Protein AF-X1E7Z0-F1 (afdb_monomer_lite)

Organism: NCBI:txid412755

InterPro domains:
  IPR006368 GDP-mannose 4,6-dehydratase [PTHR43715] (66-181)
  IPR016040 NAD(P)-binding domain [PF16363] (66-181)
  IPR036291 NAD(P)-binding domain superfamily [SSF51735] (66-179)

Radius of gyration: 15.78 Å; chains: 1; bounding box: 35×34×42 Å

Structure (mmCIF, N/CA/C/O backbone):
data_AF-X1E7Z0-F1
#
_entry.id   AF-X1E7Z0-F1
#
loop_
_atom_site.group_PDB
_atom_site.id
_atom_site.type_symbol
_atom_site.label_atom_id
_atom_site.label_alt_id
_atom_site.label_comp_id
_atom_site.label_asym_id
_atom_site.label_entity_id
_atom_site.label_seq_id
_atom_site.pdbx_PDB_ins_code
_atom_site.Cartn_x
_atom_site.Cartn_y
_atom_site.Cartn_z
_atom_site.occupancy
_atom_site.B_iso_or_equiv
_atom_site.auth_seq_id
_atom_site.auth_comp_id
_atom_site.auth_asym_id
_atom_site.auth_atom_id
_atom_site.pdbx_PDB_model_num
ATOM 1 N N . MET A 1 1 ? 17.835 2.101 -2.956 1.00 36.81 1 MET A N 1
ATOM 2 C CA . MET A 1 1 ? 18.033 3.570 -2.888 1.00 36.81 1 MET A CA 1
ATOM 3 C C . MET A 1 1 ? 16.782 4.289 -2.404 1.00 36.81 1 MET A C 1
ATOM 5 O O . MET A 1 1 ? 16.870 4.943 -1.375 1.00 36.81 1 MET A O 1
ATOM 9 N N . VAL A 1 2 ? 15.626 4.093 -3.049 1.00 42.47 2 VAL A N 1
ATOM 10 C CA . VAL A 1 2 ? 14.335 4.683 -2.637 1.00 42.47 2 VAL A CA 1
ATOM 11 C C . VAL A 1 2 ? 13.994 4.381 -1.170 1.00 42.47 2 VAL A C 1
ATOM 13 O O . VAL A 1 2 ? 13.752 5.304 -0.407 1.00 42.47 2 VAL A O 1
ATOM 16 N N . GLY A 1 3 ? 14.119 3.128 -0.717 1.00 49.22 3 GLY A N 1
ATOM 17 C CA . GLY A 1 3 ? 13.828 2.769 0.680 1.00 49.22 3 GLY A CA 1
ATOM 18 C C . GLY A 1 3 ? 14.657 3.513 1.743 1.00 49.22 3 GLY A C 1
ATOM 19 O O . GLY A 1 3 ? 14.130 3.829 2.802 1.00 49.22 3 GLY A O 1
ATOM 20 N N . ASN A 1 4 ? 15.925 3.853 1.473 1.00 53.22 4 ASN A N 1
ATOM 21 C CA . ASN A 1 4 ? 16.739 4.633 2.421 1.00 53.22 4 ASN A CA 1
ATOM 22 C C . ASN A 1 4 ? 16.378 6.125 2.393 1.00 53.22 4 ASN A C 1
ATOM 24 O O . ASN A 1 4 ? 16.362 6.757 3.443 1.00 53.22 4 ASN A O 1
ATOM 28 N N . ALA A 1 5 ? 16.048 6.668 1.216 1.00 53.44 5 ALA A N 1
ATOM 29 C CA . ALA A 1 5 ? 15.562 8.040 1.085 1.00 53.44 5 ALA A CA 1
ATOM 30 C C . ALA A 1 5 ? 14.186 8.218 1.753 1.00 53.44 5 ALA A C 1
ATOM 32 O 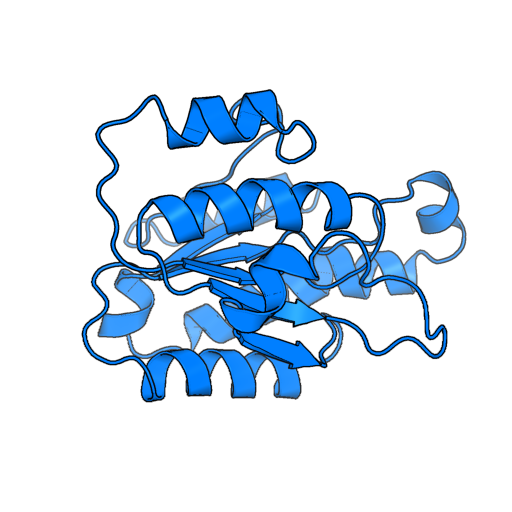O . ALA A 1 5 ? 13.972 9.191 2.465 1.00 53.44 5 ALA A O 1
ATOM 33 N N . ILE A 1 6 ? 13.283 7.242 1.611 1.00 54.69 6 ILE A N 1
ATOM 34 C CA . ILE A 1 6 ? 11.970 7.258 2.270 1.00 54.69 6 ILE A CA 1
ATOM 35 C C . ILE A 1 6 ? 12.112 7.045 3.781 1.00 54.69 6 ILE A C 1
ATOM 37 O O . ILE A 1 6 ? 11.406 7.685 4.547 1.00 54.69 6 ILE A O 1
ATOM 41 N N . LYS A 1 7 ? 13.068 6.241 4.260 1.00 62.47 7 LYS A N 1
ATOM 42 C CA . LYS A 1 7 ? 13.346 6.152 5.707 1.00 62.47 7 LYS A CA 1
ATOM 43 C C . LYS A 1 7 ? 13.742 7.492 6.331 1.00 62.47 7 LYS A C 1
ATOM 45 O O . LYS A 1 7 ? 13.520 7.679 7.523 1.00 62.47 7 LYS A O 1
ATOM 50 N N . ALA A 1 8 ? 14.275 8.437 5.552 1.00 65.12 8 ALA A N 1
ATOM 51 C CA . ALA A 1 8 ? 14.600 9.763 6.066 1.00 65.12 8 ALA A CA 1
ATOM 52 C C . ALA A 1 8 ? 13.355 10.553 6.524 1.00 65.12 8 ALA A C 1
ATOM 54 O O . ALA A 1 8 ? 13.468 11.379 7.428 1.00 65.12 8 ALA A O 1
ATOM 55 N N . ILE A 1 9 ? 12.161 10.244 5.987 1.00 64.69 9 ILE A N 1
ATOM 56 C CA . ILE A 1 9 ? 10.883 10.849 6.412 1.00 64.69 9 ILE A CA 1
ATOM 57 C C . ILE A 1 9 ? 10.609 10.621 7.903 1.00 64.69 9 ILE A C 1
ATOM 59 O O . ILE A 1 9 ? 10.030 11.498 8.537 1.00 64.69 9 ILE A O 1
ATOM 63 N N . VAL A 1 10 ? 11.074 9.508 8.491 1.00 61.75 10 VAL A N 1
ATOM 64 C CA . VAL A 1 10 ? 10.905 9.234 9.934 1.00 61.75 10 VAL A CA 1
ATOM 65 C C . VAL A 1 10 ? 11.481 10.365 10.779 1.00 61.75 10 VAL A C 1
ATOM 67 O O . VAL A 1 10 ? 10.851 10.817 11.729 1.00 61.75 10 VAL A O 1
ATOM 70 N N . TYR A 1 11 ? 12.667 10.852 10.410 1.00 69.81 11 TYR A N 1
ATOM 71 C CA . TYR A 1 11 ? 13.352 11.912 11.146 1.00 69.81 11 TYR A CA 1
ATOM 72 C C . TYR A 1 11 ? 12.691 13.278 10.955 1.00 69.81 11 TYR A C 1
ATOM 74 O O . TYR A 1 11 ? 12.825 14.151 11.808 1.00 69.81 11 TYR A O 1
ATOM 82 N N . GLN A 1 12 ? 11.977 13.467 9.846 1.00 66.88 12 GLN A N 1
ATOM 83 C CA . GLN A 1 12 ? 11.343 14.734 9.499 1.00 66.88 12 GLN A CA 1
ATOM 84 C C . GLN A 1 12 ? 9.913 14.860 10.050 1.00 66.88 12 GLN A C 1
ATOM 86 O O . GLN A 1 12 ? 9.413 15.973 10.198 1.00 66.88 12 GLN A O 1
ATOM 91 N N . TYR A 1 13 ? 9.270 13.738 10.393 1.00 67.38 13 TYR A N 1
ATOM 92 C CA . TYR A 1 13 ? 7.895 13.690 10.897 1.00 67.38 13 TYR A CA 1
ATOM 93 C C . TYR A 1 13 ? 7.761 12.777 12.136 1.00 67.38 13 TYR A C 1
ATOM 95 O O . TYR A 1 13 ? 7.043 11.775 12.084 1.00 67.38 13 TYR A O 1
ATOM 103 N N . PRO A 1 14 ? 8.411 13.114 13.268 1.00 65.62 14 PRO A N 1
ATOM 104 C CA . PRO A 1 14 ? 8.478 12.252 14.456 1.00 65.62 14 PRO A CA 1
ATOM 105 C C . PRO A 1 14 ? 7.125 12.016 15.146 1.00 65.62 14 PRO A C 1
ATOM 107 O O . PRO A 1 14 ? 6.981 11.077 15.921 1.00 65.62 14 PRO A O 1
ATOM 110 N N . GLN A 1 15 ? 6.117 12.848 14.869 1.00 51.47 15 GLN A N 1
ATOM 111 C CA . GLN A 1 15 ? 4.749 12.682 15.372 1.00 51.47 15 GLN A CA 1
ATOM 112 C C . GLN A 1 15 ? 3.969 11.537 14.699 1.00 51.47 15 GLN A C 1
ATOM 114 O O . GLN A 1 15 ? 2.838 11.252 15.095 1.00 51.47 15 GLN A O 1
ATOM 119 N N . HIS A 1 16 ? 4.525 10.922 13.654 1.00 52.88 16 HIS A N 1
ATOM 120 C CA . HIS A 1 16 ? 3.908 9.825 12.918 1.00 52.88 16 HIS A CA 1
ATOM 121 C C . HIS A 1 16 ? 4.755 8.558 13.058 1.00 52.88 16 HIS A C 1
ATOM 123 O O . HIS A 1 16 ? 5.974 8.582 12.907 1.00 52.88 16 HIS A O 1
ATOM 129 N N . GLU A 1 17 ? 4.100 7.432 13.335 1.00 52.16 17 GLU A N 1
ATOM 130 C CA . GLU A 1 17 ? 4.769 6.138 13.431 1.00 52.16 17 GLU A CA 1
ATOM 131 C C . GLU A 1 17 ? 4.852 5.500 12.040 1.00 52.16 17 GLU A C 1
ATOM 133 O O . GLU A 1 17 ? 3.858 5.010 11.496 1.00 52.16 17 GLU A O 1
ATOM 138 N N . PHE A 1 18 ? 6.049 5.513 11.455 1.00 54.84 18 PHE A N 1
ATOM 139 C CA . PHE A 1 18 ? 6.331 4.824 10.200 1.00 54.84 18 PHE A CA 1
ATOM 140 C C . PHE A 1 18 ? 7.097 3.533 10.480 1.00 54.84 18 PHE A C 1
ATOM 142 O O . PHE A 1 18 ? 8.214 3.562 11.000 1.00 54.84 18 PHE A O 1
ATOM 149 N N . VAL A 1 19 ? 6.520 2.396 10.095 1.00 54.62 19 VAL A N 1
ATOM 150 C CA . VAL A 1 19 ? 7.144 1.083 10.277 1.00 54.62 19 VAL A CA 1
ATOM 151 C C . VAL A 1 19 ? 7.708 0.610 8.941 1.00 54.62 19 VAL A C 1
ATOM 153 O O . VAL A 1 19 ? 6.999 0.098 8.078 1.00 54.62 19 VAL A O 1
ATOM 156 N N . PHE A 1 20 ? 9.018 0.775 8.768 1.00 53.69 20 PHE A N 1
ATOM 157 C CA . PHE A 1 20 ? 9.729 0.307 7.580 1.00 53.69 20 PHE A CA 1
ATOM 158 C C . PHE A 1 20 ? 10.199 -1.128 7.773 1.00 53.69 20 PHE A C 1
ATOM 160 O O . PHE A 1 20 ? 11.218 -1.377 8.420 1.00 53.69 20 PHE A O 1
ATOM 167 N N . LEU A 1 21 ? 9.479 -2.073 7.176 1.00 51.78 21 LEU A N 1
ATOM 168 C CA . LEU A 1 21 ? 9.910 -3.462 7.152 1.00 51.78 21 LEU A CA 1
ATOM 169 C C . LEU A 1 21 ? 11.087 -3.603 6.191 1.00 51.78 21 LEU A C 1
ATOM 171 O O . LEU A 1 21 ? 11.013 -3.263 5.015 1.00 51.78 21 LEU A O 1
ATOM 175 N N . THR A 1 22 ? 12.209 -4.093 6.706 1.00 48.72 22 THR A N 1
ATOM 176 C CA . THR A 1 22 ? 13.300 -4.582 5.861 1.00 48.72 22 THR A CA 1
ATOM 177 C C . THR A 1 22 ? 13.228 -6.096 5.756 1.00 48.72 22 THR A C 1
ATOM 179 O O . THR A 1 22 ? 12.619 -6.747 6.603 1.00 48.72 22 THR A O 1
ATOM 182 N N . ARG A 1 23 ? 13.924 -6.676 4.771 1.00 45.81 23 ARG A N 1
ATOM 183 C CA . ARG A 1 23 ? 14.055 -8.136 4.631 1.00 45.81 23 ARG A CA 1
ATOM 184 C C . ARG A 1 23 ? 14.544 -8.821 5.916 1.00 45.81 23 ARG A C 1
ATOM 186 O O . ARG A 1 23 ? 14.172 -9.953 6.180 1.00 45.81 23 ARG A O 1
ATOM 193 N N . THR A 1 24 ? 15.336 -8.124 6.731 1.00 49.28 24 THR A N 1
ATOM 194 C CA . THR A 1 24 ? 15.799 -8.584 8.051 1.00 49.28 24 THR A CA 1
ATOM 195 C C . THR A 1 24 ? 14.727 -8.549 9.144 1.00 49.28 24 THR A C 1
ATOM 197 O O . THR A 1 24 ? 14.861 -9.273 10.122 1.00 49.28 24 THR A O 1
ATOM 200 N N . ASN A 1 25 ? 13.680 -7.727 9.012 1.00 53.28 25 ASN A N 1
ATOM 201 C CA . ASN A 1 25 ? 12.571 -7.667 9.974 1.00 53.28 25 ASN A CA 1
ATOM 202 C C . ASN A 1 25 ? 11.449 -8.643 9.621 1.00 53.28 25 ASN A C 1
ATOM 204 O O . ASN A 1 25 ? 10.910 -9.315 10.493 1.00 53.28 25 ASN A O 1
ATOM 208 N N . CYS A 1 26 ? 11.082 -8.687 8.345 1.00 55.03 26 CYS A N 1
ATOM 209 C CA . CYS A 1 26 ? 10.088 -9.597 7.810 1.00 55.03 26 CYS A CA 1
ATOM 210 C C . CYS A 1 26 ? 10.340 -9.706 6.309 1.00 55.03 26 CYS A C 1
ATOM 212 O O . CYS A 1 26 ? 10.233 -8.720 5.574 1.00 55.03 26 CYS A O 1
ATOM 214 N N . GLU A 1 27 ? 10.704 -10.897 5.842 1.00 63.16 27 GLU A N 1
ATOM 215 C CA . GLU A 1 27 ? 10.771 -11.158 4.415 1.00 63.16 27 GLU A CA 1
ATOM 216 C C . GLU A 1 27 ? 9.337 -11.285 3.905 1.00 63.16 27 GLU A C 1
ATOM 218 O O . GLU A 1 27 ? 8.736 -12.356 3.945 1.00 63.16 27 GLU A O 1
ATOM 223 N N . LEU A 1 28 ? 8.786 -10.170 3.419 1.00 54.78 28 LEU A N 1
ATOM 224 C CA . LEU A 1 28 ? 7.410 -10.098 2.922 1.00 54.78 28 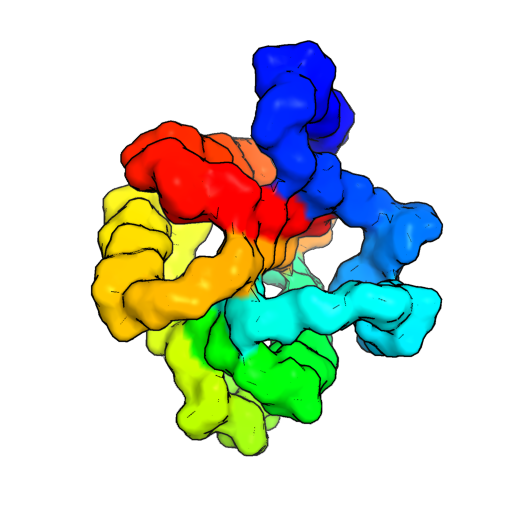LEU A CA 1
ATOM 225 C C . LEU A 1 28 ? 7.144 -11.049 1.748 1.00 54.78 28 LEU A C 1
ATOM 227 O O . LEU A 1 28 ? 5.985 -11.296 1.444 1.00 54.78 28 LEU A O 1
ATOM 231 N N . THR A 1 29 ? 8.195 -11.594 1.120 1.00 49.53 29 THR A N 1
ATOM 232 C CA . THR A 1 29 ? 8.147 -12.644 0.090 1.00 49.53 29 THR A CA 1
ATOM 233 C C . THR A 1 29 ? 8.100 -14.076 0.629 1.00 49.53 29 THR A C 1
ATOM 235 O O . THR A 1 29 ? 7.981 -15.014 -0.156 1.00 49.53 29 THR A O 1
ATOM 238 N N . SER A 1 30 ? 8.200 -14.264 1.945 1.00 53.66 30 SER A N 1
ATOM 239 C CA . SER A 1 30 ? 8.197 -15.560 2.623 1.00 53.66 30 SER A CA 1
ATOM 240 C C . SER A 1 30 ? 6.968 -15.688 3.519 1.00 53.66 30 SER A C 1
ATOM 242 O O . SER A 1 30 ? 6.882 -15.052 4.568 1.00 53.66 30 SER A O 1
ATOM 244 N N . ARG A 1 31 ? 6.040 -16.585 3.154 1.00 53.22 31 ARG A N 1
ATOM 245 C CA . ARG A 1 31 ? 4.830 -16.893 3.945 1.00 53.22 31 ARG A CA 1
ATOM 246 C C . ARG A 1 31 ? 5.148 -17.148 5.419 1.00 53.22 31 ARG A C 1
ATOM 248 O O . ARG A 1 31 ? 4.445 -16.646 6.287 1.00 53.22 31 ARG A O 1
ATOM 255 N N . MET A 1 32 ? 6.199 -17.919 5.699 1.00 59.03 32 MET A N 1
ATOM 256 C CA . MET A 1 32 ? 6.581 -18.250 7.072 1.00 59.03 32 MET A CA 1
ATOM 257 C C . MET A 1 32 ? 7.057 -17.010 7.833 1.00 59.03 32 MET A C 1
ATOM 259 O O . MET A 1 32 ? 6.617 -16.788 8.953 1.00 59.03 32 MET A O 1
ATOM 263 N N . SER A 1 33 ? 7.889 -16.168 7.210 1.00 61.69 33 SER A N 1
ATOM 264 C CA . SER A 1 33 ? 8.379 -14.936 7.841 1.00 61.69 33 SER A CA 1
ATOM 265 C C . SER A 1 33 ? 7.235 -13.976 8.161 1.00 61.69 33 SER A C 1
ATOM 267 O O . SER A 1 33 ? 7.210 -13.408 9.253 1.00 61.69 33 SER A O 1
ATOM 269 N N . VAL A 1 34 ? 6.260 -13.858 7.255 1.00 59.88 34 VAL A N 1
ATOM 270 C CA . VAL A 1 34 ? 5.088 -13.009 7.467 1.00 59.88 34 VAL A CA 1
ATOM 271 C C . VAL A 1 34 ? 4.180 -13.551 8.571 1.00 59.88 34 VAL A C 1
ATOM 273 O O . VAL A 1 34 ? 3.790 -12.800 9.464 1.00 59.88 34 VAL A O 1
ATOM 276 N N . LEU A 1 35 ? 3.894 -14.857 8.564 1.00 60.78 35 LEU A N 1
ATOM 277 C CA . LEU A 1 35 ? 3.117 -15.501 9.625 1.00 60.78 35 LEU A CA 1
ATOM 278 C C . LEU A 1 35 ? 3.793 -15.326 10.984 1.00 60.78 35 LEU A C 1
ATOM 280 O O . LEU A 1 35 ? 3.134 -14.904 11.924 1.00 60.78 35 LEU A O 1
ATOM 284 N N . THR A 1 36 ? 5.101 -15.572 11.089 1.00 67.12 36 THR A N 1
ATOM 285 C CA . THR A 1 36 ? 5.838 -15.371 12.341 1.00 67.12 36 THR A CA 1
ATOM 286 C C . THR A 1 36 ? 5.748 -13.924 12.808 1.00 67.12 36 THR A C 1
ATOM 288 O O . THR A 1 36 ? 5.338 -13.711 13.941 1.00 67.12 36 THR A O 1
ATOM 291 N N . PHE A 1 37 ? 6.031 -12.942 11.943 1.00 66.56 37 PHE A N 1
ATOM 292 C CA . PHE A 1 37 ? 5.987 -11.517 12.294 1.00 66.56 37 PHE A CA 1
ATOM 293 C C . PHE A 1 37 ? 4.625 -11.088 12.853 1.00 66.56 37 PHE A C 1
ATOM 295 O O . PHE A 1 37 ? 4.544 -10.386 13.860 1.00 66.56 37 PHE A O 1
ATOM 302 N N . PHE A 1 38 ? 3.541 -11.543 12.226 1.00 60.91 38 PHE A N 1
ATOM 303 C CA . PHE A 1 38 ? 2.196 -11.217 12.681 1.00 60.91 38 PHE A CA 1
ATOM 304 C C . PHE A 1 38 ? 1.728 -12.082 13.858 1.00 60.91 38 PHE A C 1
ATOM 306 O O . PHE A 1 38 ? 0.841 -11.649 14.589 1.00 60.91 38 PHE A O 1
ATOM 313 N N . SER A 1 39 ? 2.262 -13.284 14.064 1.00 58.66 39 SER A N 1
ATOM 314 C CA . SER A 1 39 ? 1.871 -14.179 15.164 1.00 58.66 39 SER A CA 1
ATOM 315 C C . SER A 1 39 ? 2.676 -13.973 16.450 1.00 58.66 39 SER A C 1
ATOM 317 O O . SER A 1 39 ? 2.212 -14.384 17.508 1.00 58.66 39 SER A O 1
ATOM 319 N N . SER A 1 40 ? 3.863 -13.363 16.389 1.00 57.41 40 SER A N 1
ATOM 320 C CA . SER A 1 40 ? 4.817 -13.308 17.507 1.00 57.41 40 SER A CA 1
ATOM 321 C C . SER A 1 40 ? 4.702 -12.079 18.422 1.00 57.41 40 SER A C 1
ATOM 323 O O . SER A 1 40 ? 5.594 -11.870 19.239 1.00 57.41 40 SER A O 1
ATOM 325 N N . GLY A 1 41 ? 3.660 -11.248 18.303 1.00 47.72 41 GLY A N 1
ATOM 326 C CA . GLY A 1 41 ? 3.540 -10.001 19.074 1.00 47.72 41 GLY A CA 1
ATOM 327 C C . GLY A 1 41 ? 2.145 -9.732 19.639 1.00 47.72 41 GLY A C 1
ATOM 328 O O . GLY A 1 41 ? 1.146 -10.165 19.069 1.00 47.72 41 GLY A O 1
ATOM 329 N N . ASP A 1 42 ? 2.098 -8.948 20.722 1.00 46.91 42 ASP A N 1
ATOM 330 C CA . ASP A 1 42 ? 0.920 -8.406 21.440 1.00 46.91 42 ASP A CA 1
ATOM 331 C C . ASP A 1 42 ? 0.110 -7.378 20.603 1.00 46.91 42 ASP A C 1
ATOM 333 O O . ASP A 1 42 ? -0.495 -6.426 21.093 1.00 46.91 42 ASP A O 1
ATOM 337 N N . ASN A 1 43 ? 0.131 -7.549 19.284 1.00 48.88 43 ASN A N 1
ATOM 338 C CA . ASN A 1 43 ? -0.365 -6.615 18.287 1.00 48.88 43 ASN A CA 1
ATOM 339 C C . ASN A 1 43 ? -1.851 -6.884 18.008 1.00 48.88 43 ASN A C 1
ATOM 341 O O . ASN A 1 43 ? -2.222 -7.524 17.018 1.00 48.88 43 ASN A O 1
ATOM 345 N N . ARG A 1 44 ? -2.712 -6.416 18.920 1.00 37.22 44 ARG A N 1
ATOM 346 C CA . ARG A 1 44 ? -4.159 -6.299 18.685 1.00 37.22 44 ARG A CA 1
ATOM 347 C C . ARG A 1 44 ? -4.434 -5.066 17.826 1.00 37.22 44 ARG A C 1
ATOM 349 O O . ARG A 1 44 ? -4.363 -3.956 18.341 1.00 37.22 44 ARG A O 1
ATOM 356 N N . PHE A 1 45 ? -4.793 -5.245 16.558 1.00 49.78 45 PHE A N 1
ATOM 357 C CA . PHE A 1 45 ? -5.294 -4.143 15.728 1.00 49.78 45 PHE A CA 1
ATOM 358 C C . PHE A 1 45 ? -6.564 -4.559 14.973 1.00 49.78 45 PHE A C 1
ATOM 360 O O . PHE A 1 45 ? -6.807 -5.748 14.770 1.00 49.78 45 PHE A O 1
ATOM 367 N N . ASP A 1 46 ? -7.400 -3.578 14.617 1.00 40.44 46 ASP A N 1
ATOM 368 C CA . ASP A 1 46 ? -8.773 -3.823 14.156 1.00 40.44 46 ASP A CA 1
ATOM 369 C C . ASP A 1 46 ? -8.960 -3.721 12.620 1.00 40.44 46 ASP A C 1
ATOM 371 O O . ASP A 1 46 ? -9.901 -4.314 12.092 1.00 40.44 46 ASP A O 1
ATOM 375 N N . TYR A 1 47 ? -8.110 -2.998 11.859 1.00 38.59 47 TYR A N 1
ATOM 376 C CA . TYR A 1 47 ? -8.307 -2.802 10.401 1.00 38.59 47 TYR A CA 1
ATOM 377 C C . TYR A 1 47 ? -7.008 -2.625 9.575 1.00 38.59 47 TYR A C 1
ATOM 379 O O . TYR A 1 47 ? -6.080 -1.930 9.982 1.00 38.59 47 TYR A O 1
ATOM 387 N N . ILE A 1 48 ? -6.960 -3.250 8.382 1.00 45.78 48 ILE A N 1
ATOM 388 C CA . ILE A 1 48 ? -5.817 -3.255 7.447 1.00 45.78 48 ILE A CA 1
ATOM 389 C C . ILE A 1 48 ? -6.301 -2.995 6.019 1.00 45.78 48 ILE A C 1
ATOM 391 O O . ILE A 1 48 ? -7.070 -3.769 5.453 1.00 45.78 48 ILE A O 1
ATOM 395 N N . ILE A 1 49 ? -5.781 -1.954 5.379 1.00 44.50 49 ILE A N 1
ATOM 396 C CA . ILE A 1 49 ? -5.816 -1.786 3.925 1.00 44.50 49 ILE A CA 1
ATOM 397 C C . ILE A 1 49 ? -4.582 -2.474 3.323 1.00 44.50 49 ILE A C 1
ATOM 399 O O . ILE A 1 49 ? -3.437 -2.044 3.459 1.00 44.50 49 ILE A O 1
ATOM 403 N N . HIS A 1 50 ? -4.812 -3.537 2.566 1.00 44.31 50 HIS A N 1
ATOM 404 C CA . HIS A 1 50 ? -3.756 -4.251 1.866 1.00 44.31 50 HIS A CA 1
ATOM 405 C C . HIS A 1 50 ? -3.662 -3.762 0.409 1.00 44.31 50 HIS A C 1
ATOM 407 O O . HIS A 1 50 ? -4.227 -4.363 -0.504 1.00 44.31 50 HIS A O 1
ATOM 413 N N . LEU A 1 51 ? -2.913 -2.689 0.139 1.00 42.81 51 LEU A N 1
ATOM 414 C CA . LEU A 1 51 ? -2.725 -2.179 -1.229 1.00 42.81 51 LEU A CA 1
ATOM 415 C C . LEU A 1 51 ? -1.773 -3.070 -2.056 1.00 42.81 51 LEU A C 1
ATOM 417 O O . LEU A 1 51 ? -0.616 -2.750 -2.301 1.00 42.81 51 LEU A O 1
ATOM 421 N N . ALA A 1 52 ? -2.272 -4.205 -2.543 1.00 41.00 52 ALA A N 1
ATOM 422 C CA . ALA A 1 52 ? -1.522 -5.099 -3.427 1.00 41.00 52 ALA A CA 1
ATOM 423 C C . ALA A 1 52 ? -1.654 -4.733 -4.912 1.00 41.00 52 ALA A C 1
ATOM 425 O O . ALA A 1 52 ? -2.162 -5.534 -5.696 1.00 41.00 52 ALA A O 1
ATOM 426 N N . ALA A 1 53 ? -1.178 -3.559 -5.333 1.00 35.03 53 ALA A N 1
ATOM 427 C CA . ALA A 1 53 ? -1.113 -3.276 -6.766 1.00 35.03 53 ALA A CA 1
ATOM 428 C C . ALA A 1 53 ? -0.156 -4.267 -7.476 1.00 35.03 53 ALA A C 1
ATOM 430 O O . ALA A 1 53 ? 1.003 -4.480 -7.138 1.00 35.03 53 ALA A O 1
ATOM 431 N N . LYS A 1 54 ? -0.705 -4.979 -8.453 1.00 33.59 54 LYS A N 1
ATOM 432 C CA . LYS A 1 54 ? -0.062 -6.094 -9.148 1.00 33.59 54 LYS A CA 1
ATOM 433 C C . LYS A 1 54 ? 1.042 -5.601 -10.088 1.00 33.59 54 LYS A C 1
ATOM 435 O O . LYS A 1 54 ? 0.705 -5.206 -11.195 1.00 33.59 54 LYS A O 1
ATOM 440 N N . VAL A 1 55 ? 2.319 -5.756 -9.737 1.00 32.19 55 VAL A N 1
ATOM 441 C CA . VAL A 1 55 ? 3.401 -6.087 -10.689 1.00 32.19 55 VAL A CA 1
ATOM 442 C C . VAL A 1 55 ? 4.394 -7.019 -9.960 1.00 32.19 55 VAL A C 1
ATOM 444 O O . VAL A 1 55 ? 4.679 -6.807 -8.795 1.00 32.19 55 VAL A O 1
ATOM 447 N N . GLY A 1 56 ? 4.777 -8.132 -10.608 1.00 32.72 56 GLY A N 1
ATOM 448 C CA . GLY A 1 56 ? 5.816 -9.117 -10.235 1.00 32.72 56 GLY A CA 1
ATOM 449 C C . GLY A 1 56 ? 5.868 -9.703 -8.802 1.00 32.72 56 GLY A C 1
ATOM 450 O O . GLY A 1 56 ? 6.053 -8.987 -7.829 1.00 32.72 56 GLY A O 1
ATOM 451 N N . GLY A 1 57 ? 5.840 -11.040 -8.669 1.00 31.19 57 GLY A N 1
ATOM 452 C CA . GLY A 1 57 ? 6.271 -11.802 -7.473 1.00 31.19 57 GLY A CA 1
ATOM 453 C C . GLY A 1 57 ? 5.433 -11.660 -6.186 1.00 31.19 57 GLY A C 1
ATOM 454 O O . GLY A 1 57 ? 5.031 -12.661 -5.602 1.00 31.19 57 GLY A O 1
ATOM 455 N N . LEU A 1 58 ? 5.101 -10.439 -5.767 1.00 38.38 58 LEU A N 1
ATOM 456 C CA . LEU A 1 58 ? 4.434 -10.097 -4.505 1.00 38.38 58 LEU A CA 1
ATOM 457 C C . LEU A 1 58 ? 2.934 -10.420 -4.468 1.00 38.38 58 LEU A C 1
ATOM 459 O O . LEU A 1 58 ? 2.344 -10.481 -3.390 1.00 38.38 58 LEU A O 1
ATOM 463 N N . PHE A 1 59 ? 2.330 -10.759 -5.613 1.00 43.75 59 PHE A N 1
ATOM 464 C CA . PHE A 1 59 ? 0.999 -11.379 -5.649 1.00 43.75 59 PHE A CA 1
ATOM 465 C C . PHE A 1 59 ? 0.973 -12.730 -4.907 1.00 43.75 59 PHE A C 1
ATOM 467 O O . PHE A 1 59 ? -0.083 -13.154 -4.448 1.00 43.75 59 PHE A O 1
ATOM 474 N N . MET A 1 60 ? 2.129 -13.392 -4.740 1.00 44.03 60 MET A N 1
ATOM 475 C CA . MET A 1 60 ? 2.238 -14.631 -3.960 1.00 44.03 60 MET A CA 1
ATOM 476 C C . MET A 1 60 ? 1.965 -14.428 -2.460 1.00 44.03 60 MET A C 1
ATOM 478 O O . MET A 1 60 ? 1.543 -15.375 -1.803 1.00 44.03 60 MET A O 1
ATOM 482 N N . ASN A 1 61 ? 2.141 -13.212 -1.929 1.00 49.12 61 ASN A N 1
ATOM 483 C CA . ASN A 1 61 ? 2.015 -12.939 -0.490 1.00 49.12 61 ASN A CA 1
ATOM 484 C C . ASN A 1 61 ? 0.668 -12.327 -0.113 1.00 49.12 61 ASN A 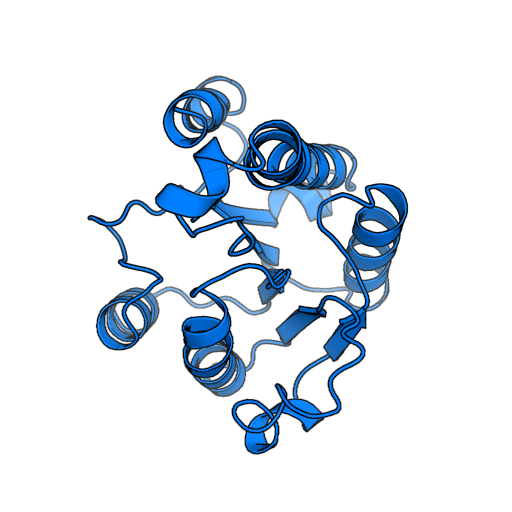C 1
ATOM 486 O O . ASN A 1 61 ? 0.277 -12.406 1.046 1.00 49.12 61 ASN A O 1
ATOM 490 N N . LEU A 1 62 ? -0.067 -11.773 -1.086 1.00 56.09 62 LEU A N 1
ATOM 491 C CA . LEU A 1 62 ? -1.424 -11.276 -0.858 1.00 56.09 62 LEU A CA 1
ATOM 492 C C . LEU A 1 62 ? -2.330 -12.386 -0.313 1.00 56.09 62 LEU A C 1
ATOM 494 O O . LEU A 1 62 ? -3.105 -12.121 0.588 1.00 56.09 62 LEU A O 1
ATOM 498 N N . ASP A 1 63 ? -2.204 -13.616 -0.811 1.00 59.62 63 ASP 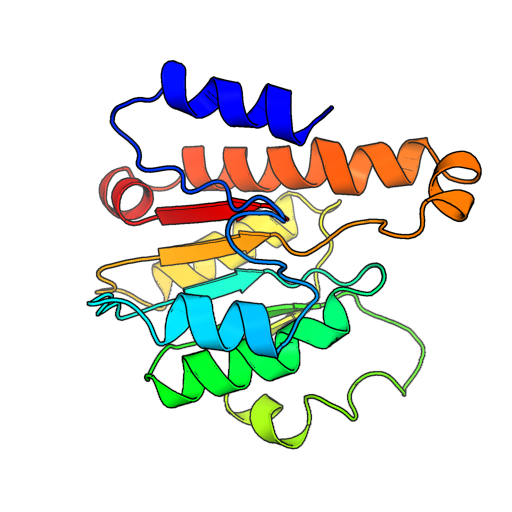A N 1
ATOM 499 C CA . ASP A 1 63 ? -3.035 -14.749 -0.383 1.00 59.62 63 ASP A CA 1
ATOM 500 C C . ASP A 1 63 ? -2.775 -15.136 1.083 1.00 59.62 63 ASP A C 1
ATOM 502 O O . ASP A 1 63 ? -3.671 -15.106 1.921 1.00 59.62 63 ASP A O 1
ATOM 506 N N . SER A 1 64 ? -1.504 -15.358 1.436 1.00 61.94 64 SER A N 1
ATOM 507 C CA . SER A 1 64 ? -1.109 -15.746 2.799 1.00 61.94 64 SER A CA 1
ATOM 508 C C . SER A 1 64 ? -1.379 -14.646 3.830 1.00 61.94 64 SER A C 1
ATOM 510 O O . SER A 1 64 ? -1.795 -14.930 4.954 1.00 61.94 64 SER A O 1
ATOM 512 N N . ASN A 1 65 ? -1.154 -13.387 3.447 1.00 64.94 65 ASN A N 1
ATOM 513 C CA . ASN A 1 65 ? -1.389 -12.246 4.321 1.00 64.94 65 ASN A CA 1
ATOM 514 C C . ASN A 1 65 ? -2.887 -12.005 4.461 1.00 64.94 65 ASN A C 1
ATOM 516 O O . ASN A 1 65 ? -3.379 -11.879 5.574 1.00 64.94 65 ASN A O 1
ATOM 520 N N . ALA A 1 66 ? -3.639 -12.005 3.362 1.00 68.75 66 ALA A N 1
ATOM 521 C CA . ALA A 1 66 ? -5.077 -11.806 3.419 1.00 68.75 66 ALA A CA 1
ATOM 522 C C . ALA A 1 66 ? -5.775 -12.905 4.229 1.00 68.75 66 ALA A C 1
ATOM 524 O O . ALA A 1 66 ? -6.621 -12.571 5.049 1.00 68.75 66 ALA A O 1
ATOM 525 N N . GLU A 1 67 ? -5.402 -14.180 4.084 1.00 72.12 67 GLU A N 1
ATOM 526 C CA . GLU A 1 67 ? -5.920 -15.269 4.928 1.00 72.12 67 GLU A CA 1
ATOM 527 C C . GLU A 1 67 ? -5.683 -15.015 6.418 1.00 72.12 67 GLU A C 1
ATOM 529 O O . GLU A 1 67 ? -6.613 -15.107 7.221 1.00 72.12 67 GLU A O 1
ATOM 534 N N . LEU A 1 68 ? -4.446 -14.673 6.788 1.00 72.00 68 LEU A N 1
ATOM 535 C CA . LEU A 1 68 ? -4.073 -14.410 8.174 1.00 72.00 68 LEU A CA 1
ATOM 536 C C . LEU A 1 68 ? -4.847 -13.222 8.751 1.00 72.00 68 LEU A C 1
ATOM 538 O O . LEU A 1 68 ? -5.362 -13.294 9.866 1.00 72.00 68 LEU A O 1
ATOM 542 N N . LEU A 1 69 ? -4.930 -12.129 7.996 1.00 72.62 69 LEU A N 1
ATOM 543 C CA . LEU A 1 69 ? -5.596 -10.907 8.429 1.00 72.62 69 LEU A CA 1
ATOM 544 C C . LEU A 1 69 ? -7.112 -11.103 8.517 1.00 72.62 69 LEU A C 1
ATOM 546 O O . LEU A 1 69 ? -7.724 -10.725 9.513 1.00 72.62 69 LEU A O 1
ATOM 550 N N . LEU A 1 70 ? -7.717 -11.788 7.545 1.00 73.94 70 LEU A N 1
ATOM 551 C CA . LEU A 1 70 ? -9.120 -12.194 7.625 1.00 73.94 70 LEU A CA 1
ATOM 552 C C . LEU A 1 70 ? -9.372 -13.095 8.843 1.00 73.94 70 LEU A C 1
ATOM 554 O O . LEU A 1 70 ? -10.364 -12.908 9.543 1.00 73.94 70 LEU A O 1
ATOM 558 N N . GLY A 1 71 ? -8.466 -14.037 9.130 1.00 73.31 71 GLY A N 1
ATOM 559 C CA . GLY A 1 71 ? -8.539 -14.916 10.302 1.00 73.31 71 GLY A CA 1
ATOM 560 C C . GLY A 1 71 ? -8.461 -14.173 11.639 1.00 73.31 71 GLY A C 1
ATOM 561 O O . GLY A 1 71 ? -9.020 -14.632 12.631 1.00 73.31 71 GLY A O 1
ATOM 562 N N . LYS A 1 72 ? -7.828 -12.997 11.659 1.00 71.50 72 LYS A N 1
ATOM 563 C CA . LYS A 1 72 ? -7.760 -12.103 12.821 1.00 71.50 72 LYS A CA 1
ATOM 564 C C . LYS A 1 72 ? -8.916 -11.093 12.904 1.00 71.50 72 LYS A C 1
ATOM 566 O O . LYS A 1 72 ? -8.934 -10.285 13.824 1.00 71.50 72 LYS A O 1
ATOM 571 N N . GLY A 1 73 ? -9.871 -11.130 11.972 1.00 72.75 73 GLY A N 1
ATOM 572 C CA . GLY A 1 73 ? -11.055 -10.261 11.972 1.00 72.75 73 GLY A CA 1
ATOM 573 C C . GLY A 1 73 ? -10.904 -8.944 11.204 1.00 72.75 73 GLY A C 1
ATOM 574 O O . GLY A 1 73 ? -11.816 -8.119 11.231 1.00 72.75 73 GLY A O 1
ATOM 575 N N . TYR A 1 74 ? -9.799 -8.744 10.482 1.00 74.12 74 TYR A N 1
ATOM 576 C CA . TYR A 1 74 ? -9.578 -7.520 9.717 1.00 74.12 74 TYR A CA 1
ATOM 577 C C . TYR A 1 74 ? -10.465 -7.466 8.469 1.00 74.12 74 TYR A C 1
ATOM 579 O O . TYR A 1 74 ? -10.630 -8.453 7.749 1.00 74.12 74 TYR A O 1
ATOM 587 N N . LYS A 1 75 ? -10.966 -6.270 8.141 1.00 80.00 75 LYS A N 1
ATOM 588 C CA . LYS A 1 75 ? -11.506 -5.989 6.801 1.00 80.00 75 LYS A CA 1
ATOM 589 C C . LYS A 1 75 ? -10.351 -5.726 5.846 1.00 80.00 75 LYS A C 1
ATOM 591 O O . LYS A 1 75 ? -9.623 -4.766 6.058 1.00 80.00 75 LYS A O 1
ATOM 596 N N . VAL A 1 76 ? -10.225 -6.530 4.791 1.00 81.69 76 VAL A N 1
ATOM 597 C CA . VAL A 1 76 ? -9.122 -6.427 3.827 1.00 81.69 76 VAL A CA 1
ATOM 598 C C . VAL A 1 76 ? -9.599 -5.798 2.516 1.00 81.69 76 VAL A C 1
ATOM 600 O O . VAL A 1 76 ? -10.491 -6.315 1.835 1.00 81.69 76 VAL A O 1
ATOM 603 N N . PHE A 1 77 ? -8.969 -4.680 2.156 1.00 83.12 77 PHE A N 1
ATOM 604 C CA . PHE A 1 77 ? -9.162 -3.964 0.891 1.00 83.12 77 PHE A CA 1
ATOM 605 C C . PHE A 1 77 ? -7.942 -4.140 -0.003 1.00 83.12 77 PHE A C 1
ATOM 607 O O . PHE A 1 77 ? -6.835 -4.194 0.523 1.00 83.12 77 PHE A O 1
ATOM 614 N N . GLY A 1 78 ? -8.125 -4.183 -1.324 1.00 81.31 78 GLY A N 1
ATOM 615 C CA . GLY A 1 78 ? -7.014 -4.338 -2.259 1.00 81.31 78 GLY A CA 1
ATOM 616 C C . GLY A 1 78 ? -7.229 -3.676 -3.613 1.00 81.31 78 GLY A C 1
ATOM 617 O O . GLY A 1 78 ? -8.350 -3.558 -4.105 1.00 81.31 78 GLY A O 1
ATOM 618 N N . ILE A 1 79 ? -6.123 -3.262 -4.229 1.00 78.44 79 ILE A N 1
ATOM 619 C CA . ILE A 1 79 ? -6.091 -2.692 -5.578 1.00 78.44 79 ILE A CA 1
ATOM 620 C C . ILE A 1 79 ? -5.492 -3.723 -6.515 1.00 78.44 79 ILE A C 1
ATOM 622 O O . ILE A 1 79 ? -4.415 -4.226 -6.246 1.00 78.44 79 ILE A O 1
ATOM 626 N N . VAL A 1 80 ? -6.148 -4.029 -7.626 1.00 76.44 80 VAL A N 1
ATOM 627 C CA . VAL A 1 80 ? -5.653 -4.992 -8.615 1.00 76.44 80 VAL A CA 1
ATOM 628 C C . VAL A 1 80 ? -5.589 -4.348 -9.994 1.00 76.44 80 VAL A C 1
ATOM 630 O O . VAL A 1 80 ? -6.503 -3.638 -10.393 1.00 76.44 80 VAL A O 1
ATOM 633 N N . ARG A 1 81 ? -4.540 -4.606 -10.780 1.00 73.25 81 ARG A N 1
ATOM 634 C CA . ARG A 1 81 ? -4.511 -4.136 -12.175 1.00 73.25 81 ARG A CA 1
ATOM 635 C C . ARG A 1 81 ? -5.495 -4.937 -13.021 1.00 73.25 81 ARG A C 1
ATOM 637 O O . ARG A 1 81 ? -5.606 -6.157 -12.868 1.00 73.25 81 ARG A O 1
ATOM 644 N N . ARG A 1 82 ? -6.182 -4.266 -13.946 1.00 68.69 82 ARG A N 1
ATOM 645 C CA . ARG A 1 82 ? -7.013 -4.932 -14.956 1.00 68.69 82 ARG A CA 1
ATOM 646 C C . ARG A 1 82 ? -6.091 -5.629 -15.961 1.00 68.69 82 ARG A C 1
ATOM 648 O O . ARG A 1 82 ? -5.281 -4.971 -16.601 1.00 68.69 82 ARG A O 1
ATOM 655 N N . THR A 1 83 ? -6.211 -6.946 -16.113 1.00 60.91 83 THR A N 1
ATOM 656 C CA . THR A 1 83 ? -5.469 -7.716 -17.127 1.00 60.91 83 THR A CA 1
ATOM 657 C C . THR A 1 83 ? -6.442 -8.403 -18.079 1.00 60.91 83 THR A C 1
ATOM 659 O O . THR A 1 83 ? -7.462 -8.919 -17.632 1.00 60.91 83 THR A O 1
ATOM 662 N N . SER A 1 84 ? -6.131 -8.422 -19.379 1.00 40.59 84 SER A N 1
ATOM 663 C CA . SER A 1 84 ? -6.932 -9.071 -20.435 1.00 40.59 84 SER A CA 1
ATOM 664 C C . SER A 1 84 ? -6.952 -10.600 -20.340 1.00 40.59 84 SER A C 1
ATOM 666 O O . SER A 1 84 ? -7.832 -11.247 -20.902 1.00 40.59 84 SER A O 1
ATOM 668 N N . LEU A 1 85 ? -6.010 -11.187 -19.600 1.00 49.09 85 LEU A N 1
ATOM 669 C CA . LEU A 1 85 ? -5.997 -12.612 -19.307 1.00 49.09 85 LEU A CA 1
ATOM 670 C C . LEU A 1 85 ? -7.056 -12.937 -18.246 1.00 49.09 85 LEU A C 1
ATOM 672 O O . LEU A 1 85 ? -6.921 -12.557 -17.082 1.00 49.09 85 LEU A O 1
ATOM 676 N N . LEU A 1 86 ? -8.054 -13.718 -18.665 1.00 38.38 86 LEU A N 1
ATOM 677 C CA . LEU A 1 86 ? -9.074 -14.414 -17.864 1.00 38.38 86 LEU A CA 1
ATOM 678 C C . LEU A 1 86 ? -8.507 -15.296 -16.722 1.00 38.38 86 LEU A C 1
ATOM 680 O O . LEU A 1 86 ? -9.270 -15.857 -15.944 1.00 38.38 86 LEU A O 1
ATOM 684 N N . TYR A 1 87 ? -7.181 -15.399 -16.581 1.00 42.41 87 TYR A N 1
ATOM 685 C CA . TYR A 1 87 ? -6.483 -16.337 -15.705 1.00 42.41 87 TYR A CA 1
ATOM 686 C C . TYR A 1 87 ? -5.367 -15.659 -14.901 1.00 42.41 87 TYR A C 1
ATOM 688 O O . TYR A 1 87 ? -4.216 -15.599 -15.318 1.00 42.41 87 TYR A O 1
ATOM 696 N N . SER A 1 88 ? -5.696 -15.162 -13.709 1.00 47.12 88 SER A N 1
ATOM 697 C CA . SER A 1 88 ? -4.715 -14.936 -12.630 1.00 47.12 88 SER A CA 1
ATOM 698 C C . SER A 1 88 ? -5.375 -14.894 -11.239 1.00 47.12 88 SER A C 1
ATOM 700 O O . SER A 1 88 ? -4.769 -14.393 -10.293 1.00 47.12 88 SER A O 1
ATOM 702 N N . TYR A 1 89 ? -6.616 -15.382 -11.113 1.00 54.12 89 TYR A N 1
ATOM 703 C CA . TYR A 1 89 ? -7.431 -15.274 -9.896 1.00 54.12 89 TYR A CA 1
ATOM 704 C C . TYR A 1 89 ? -7.539 -16.578 -9.089 1.00 54.12 89 TYR A C 1
ATOM 706 O O . TYR A 1 89 ? -8.008 -16.536 -7.962 1.00 54.12 89 TYR A O 1
ATOM 714 N N . THR A 1 90 ? -6.991 -17.694 -9.579 1.00 55.84 90 THR A N 1
ATOM 715 C CA . THR A 1 90 ? -7.179 -19.033 -8.984 1.00 55.84 90 THR A CA 1
ATOM 716 C C . THR A 1 90 ? -6.711 -19.181 -7.538 1.00 55.84 90 THR A C 1
ATOM 718 O O . THR A 1 90 ? -7.214 -20.042 -6.829 1.00 55.84 90 THR A O 1
ATOM 721 N N . ARG A 1 91 ? -5.752 -18.363 -7.087 1.00 60.75 91 ARG A N 1
ATOM 722 C CA . ARG A 1 91 ? -5.221 -18.445 -5.717 1.00 60.75 91 ARG A CA 1
ATOM 723 C C . ARG A 1 91 ? -6.033 -17.680 -4.690 1.00 60.75 91 ARG A C 1
ATOM 725 O O . ARG A 1 91 ? -6.036 -18.084 -3.553 1.00 60.75 91 ARG A O 1
ATOM 732 N N . LEU A 1 92 ? -6.707 -16.595 -5.067 1.00 65.62 92 LEU A N 1
ATOM 733 C CA . LEU A 1 92 ? -7.501 -15.818 -4.109 1.00 65.62 92 LEU A CA 1
ATOM 734 C C . LEU A 1 92 ? -8.969 -16.231 -4.125 1.00 65.62 92 LEU A C 1
ATOM 736 O O . LEU A 1 92 ? -9.730 -15.716 -3.318 1.00 65.62 92 LEU A O 1
ATOM 740 N N . ASP A 1 93 ? -9.396 -17.095 -5.047 1.00 70.75 93 ASP A N 1
ATOM 741 C CA . ASP A 1 93 ? -10.814 -17.373 -5.287 1.00 70.75 93 ASP A CA 1
ATOM 742 C C . ASP A 1 93 ? -11.550 -17.874 -4.034 1.00 70.75 93 ASP A C 1
ATOM 744 O O . ASP A 1 93 ? -12.700 -17.492 -3.814 1.00 70.75 93 ASP A O 1
ATOM 748 N N . HIS A 1 94 ? -10.885 -18.637 -3.160 1.00 75.00 94 HIS A N 1
ATOM 749 C CA . HIS A 1 94 ? -11.475 -19.139 -1.914 1.00 75.00 94 HIS A CA 1
ATOM 750 C C . HIS A 1 94 ? -11.646 -18.062 -0.831 1.00 75.00 94 HIS A C 1
ATOM 752 O O . HIS A 1 94 ? -12.544 -18.182 0.005 1.00 75.00 94 HIS A O 1
ATOM 758 N N . ILE A 1 95 ? -10.845 -16.991 -0.849 1.00 75.00 95 ILE A N 1
ATOM 759 C CA . ILE A 1 95 ? -10.977 -15.850 0.078 1.00 75.00 95 ILE A CA 1
ATOM 760 C C . ILE A 1 95 ? -11.598 -14.606 -0.554 1.00 75.00 95 ILE A C 1
ATOM 762 O O . ILE A 1 95 ? -12.038 -13.712 0.165 1.00 75.00 95 ILE A O 1
ATOM 766 N N . ARG A 1 96 ? -11.704 -14.549 -1.881 1.00 74.06 96 ARG A N 1
ATOM 767 C CA . ARG A 1 96 ? -12.195 -13.405 -2.656 1.00 74.06 96 ARG A CA 1
ATOM 768 C C . ARG A 1 96 ? -13.546 -12.864 -2.182 1.00 74.06 96 ARG A C 1
ATOM 770 O O . ARG A 1 96 ? -13.653 -11.642 -2.118 1.00 74.06 96 ARG A O 1
ATOM 777 N N . PRO A 1 97 ? -14.546 -13.684 -1.796 1.00 79.12 97 PRO A N 1
ATOM 778 C CA . PRO A 1 97 ? -15.812 -13.166 -1.268 1.00 79.12 97 PRO A CA 1
ATOM 779 C C . PRO A 1 97 ? -15.656 -12.330 0.011 1.00 79.12 97 PRO A C 1
ATOM 781 O O . PRO A 1 97 ? -16.526 -11.528 0.335 1.00 79.12 97 PRO A O 1
ATOM 784 N N . LYS A 1 98 ? -14.552 -12.518 0.742 1.00 78.06 98 LYS A N 1
ATOM 785 C CA . LYS A 1 98 ? -14.220 -11.797 1.976 1.00 78.06 98 LYS A CA 1
ATOM 786 C C . LYS A 1 98 ? -13.329 -10.572 1.727 1.00 78.06 98 LYS A C 1
ATOM 788 O O . LYS A 1 98 ? -13.089 -9.805 2.654 1.00 78.06 98 LYS A O 1
ATOM 793 N N . LEU A 1 99 ? -12.843 -10.380 0.497 1.00 76.31 99 LEU A N 1
ATOM 794 C CA . LEU A 1 99 ? -11.985 -9.262 0.107 1.00 76.31 99 LEU A CA 1
ATOM 795 C C . LEU A 1 99 ? -12.785 -8.185 -0.623 1.00 76.31 99 LEU A C 1
ATOM 797 O O . LEU A 1 99 ? -13.607 -8.476 -1.491 1.00 76.31 99 LEU A O 1
ATOM 801 N N . LYS A 1 100 ? -12.473 -6.917 -0.349 1.00 79.50 100 LYS A N 1
ATOM 802 C CA . LYS A 1 100 ? -12.961 -5.788 -1.148 1.00 79.50 100 LYS A CA 1
ATOM 803 C C . LYS A 1 100 ? -11.884 -5.373 -2.141 1.00 79.50 100 LYS A C 1
ATOM 805 O O . LYS A 1 100 ? -10.952 -4.664 -1.781 1.00 79.50 100 LYS A O 1
ATOM 810 N N . LEU A 1 101 ? -11.999 -5.833 -3.385 1.00 80.31 101 LEU A N 1
ATOM 811 C CA . LEU A 1 101 ? -11.025 -5.545 -4.440 1.00 80.31 101 LEU A CA 1
ATOM 812 C C . LEU A 1 101 ? -11.548 -4.482 -5.412 1.00 80.31 101 LEU A C 1
ATOM 814 O O . LEU A 1 101 ? -12.695 -4.551 -5.851 1.00 80.31 101 LEU A O 1
ATOM 818 N N . ARG A 1 102 ? -10.686 -3.540 -5.797 1.00 81.06 102 ARG A N 1
ATOM 819 C CA . ARG A 1 102 ? -10.947 -2.532 -6.833 1.00 81.06 102 ARG A CA 1
ATOM 820 C C . ARG A 1 102 ? -9.872 -2.575 -7.910 1.00 81.06 102 ARG A C 1
ATOM 822 O O . ARG A 1 102 ? -8.711 -2.852 -7.623 1.00 81.06 102 ARG A O 1
ATOM 829 N N . TYR A 1 103 ? -10.247 -2.275 -9.152 1.00 82.75 103 TYR A N 1
ATOM 830 C CA . TYR A 1 103 ? -9.259 -2.083 -10.206 1.00 82.75 103 TYR A CA 1
ATOM 831 C C . TYR A 1 103 ? -8.493 -0.766 -10.031 1.00 82.75 103 TYR A C 1
ATOM 833 O O . TYR A 1 103 ? -9.113 0.271 -9.821 1.00 82.75 103 TYR A O 1
ATOM 841 N N . GLY A 1 104 ? -7.166 -0.802 -10.151 1.00 82.88 104 GLY A N 1
ATOM 842 C CA . GLY A 1 104 ? -6.321 0.393 -10.090 1.00 82.88 104 GLY A CA 1
ATOM 843 C C . GLY A 1 104 ? -4.843 0.107 -10.360 1.00 82.88 104 GLY A C 1
ATOM 844 O O . GLY A 1 104 ? -4.435 -1.051 -10.496 1.00 82.88 104 GLY A O 1
ATOM 845 N N . ASP A 1 105 ? -4.057 1.177 -10.454 1.00 84.62 105 ASP A N 1
ATOM 846 C CA . ASP A 1 105 ? -2.629 1.168 -10.784 1.00 84.62 105 ASP A CA 1
ATOM 847 C C . ASP A 1 105 ? -1.881 2.182 -9.905 1.00 84.62 105 ASP A C 1
ATOM 849 O O . ASP A 1 105 ? -2.444 3.215 -9.546 1.00 84.62 105 ASP A O 1
ATOM 853 N N . LEU A 1 106 ? -0.615 1.906 -9.575 1.00 87.81 106 LEU A N 1
ATOM 854 C CA . LEU A 1 106 ? 0.222 2.858 -8.841 1.00 87.81 106 LEU A CA 1
ATOM 855 C C . LEU A 1 106 ? 0.564 4.107 -9.663 1.00 87.81 106 LEU A C 1
ATOM 857 O O . LEU A 1 106 ? 0.944 5.125 -9.086 1.00 87.81 106 LEU A O 1
ATOM 861 N N . SER A 1 107 ? 0.421 4.054 -10.988 1.00 89.62 107 SER A N 1
ATOM 862 C CA . SER A 1 107 ? 0.585 5.227 -11.848 1.00 89.62 107 SER A CA 1
ATOM 863 C C . SER A 1 107 ? -0.615 6.190 -11.803 1.00 89.62 107 SER A C 1
ATOM 865 O O . SER A 1 107 ? -0.487 7.338 -12.225 1.00 89.62 107 SER A O 1
ATOM 867 N N . ASP A 1 108 ? -1.781 5.759 -11.300 1.00 90.50 108 ASP A N 1
ATOM 868 C CA . ASP A 1 10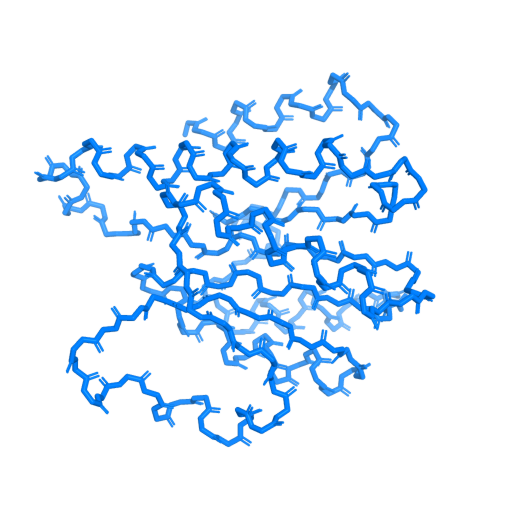8 ? -3.028 6.540 -11.297 1.00 90.50 108 ASP A CA 1
ATOM 869 C C . ASP A 1 108 ? -3.307 7.187 -9.931 1.00 90.50 108 ASP A C 1
ATOM 871 O O . ASP A 1 108 ? -4.047 6.664 -9.095 1.00 90.50 108 ASP A O 1
ATOM 875 N N . SER A 1 109 ? -2.740 8.375 -9.712 1.00 90.75 109 SER A N 1
ATOM 876 C CA . SER A 1 109 ? -2.918 9.130 -8.465 1.00 90.75 109 SER A CA 1
ATOM 877 C C . SER A 1 109 ? -4.388 9.375 -8.101 1.00 90.75 109 SER A C 1
ATOM 879 O O . SER A 1 109 ? -4.748 9.308 -6.925 1.00 90.75 109 SER A O 1
ATOM 881 N N . ALA A 1 110 ? -5.241 9.671 -9.087 1.00 94.00 110 ALA A N 1
ATOM 882 C CA . ALA A 1 110 ? -6.640 10.010 -8.843 1.00 94.00 110 ALA A CA 1
ATOM 883 C C . ALA A 1 110 ? -7.435 8.770 -8.418 1.00 94.00 110 ALA A C 1
ATOM 885 O O . ALA A 1 110 ? -8.180 8.821 -7.438 1.00 94.00 110 ALA A O 1
ATOM 886 N N . GLY A 1 111 ? -7.232 7.643 -9.105 1.00 90.94 111 GLY A N 1
ATOM 887 C CA . GLY A 1 111 ? -7.842 6.365 -8.747 1.00 90.94 111 GLY A CA 1
ATOM 888 C C . GLY A 1 111 ? -7.438 5.885 -7.352 1.00 90.94 111 GLY A C 1
ATOM 889 O O . GLY A 1 111 ? -8.306 5.503 -6.560 1.00 90.94 111 GLY A O 1
ATOM 890 N N . LEU A 1 112 ? -6.141 5.963 -7.020 1.00 90.50 112 LEU A N 1
ATOM 891 C CA . LEU A 1 112 ? -5.628 5.632 -5.684 1.00 90.50 112 LEU A CA 1
ATOM 892 C C . LEU A 1 112 ? -6.269 6.513 -4.606 1.00 90.50 112 LEU A C 1
ATOM 894 O O . LEU A 1 112 ? -6.777 5.998 -3.609 1.00 90.50 112 LEU A O 1
ATOM 898 N N . SER A 1 113 ? -6.269 7.830 -4.828 1.00 93.00 113 SER A N 1
ATOM 899 C CA . SER A 1 113 ? -6.807 8.811 -3.885 1.00 93.00 113 SER A CA 1
ATOM 900 C C . SER A 1 113 ? -8.290 8.567 -3.620 1.00 93.00 113 SER A C 1
ATOM 902 O O . SER A 1 113 ? -8.696 8.356 -2.475 1.00 93.00 113 SER A O 1
ATOM 904 N N . ASN A 1 114 ? -9.089 8.472 -4.686 1.00 94.12 114 ASN A N 1
ATOM 905 C CA . ASN A 1 114 ? -10.524 8.226 -4.594 1.00 94.12 114 ASN A CA 1
ATOM 906 C C . ASN A 1 114 ? -10.833 6.951 -3.807 1.00 94.12 114 ASN A C 1
ATOM 908 O O . ASN A 1 114 ? -11.746 6.940 -2.983 1.00 94.12 114 ASN A O 1
ATOM 912 N N . TYR A 1 115 ? -10.069 5.879 -4.030 1.00 90.56 115 TYR A N 1
ATOM 913 C CA . TYR A 1 115 ? -10.308 4.627 -3.326 1.00 90.56 115 TYR A CA 1
ATOM 914 C C . TYR A 1 115 ? -9.937 4.696 -1.844 1.00 90.56 115 TYR A C 1
ATOM 916 O O . TYR A 1 115 ? -10.722 4.254 -1.009 1.00 90.56 115 TYR A O 1
ATOM 924 N N . ILE A 1 116 ? -8.787 5.281 -1.496 1.00 90.12 116 ILE A N 1
ATOM 925 C CA . ILE A 1 116 ? -8.377 5.432 -0.092 1.00 90.12 116 ILE A CA 1
ATOM 926 C C . ILE A 1 116 ? -9.391 6.298 0.669 1.00 90.12 116 ILE A C 1
ATOM 928 O O . ILE A 1 116 ? -9.836 5.910 1.751 1.00 90.12 116 ILE A O 1
ATOM 932 N N . HIS A 1 117 ? -9.823 7.421 0.088 1.00 91.81 117 HIS A N 1
ATOM 933 C CA . HIS A 1 117 ? -10.848 8.276 0.691 1.00 91.81 117 HIS A CA 1
ATOM 934 C C . HIS A 1 117 ? -12.194 7.563 0.847 1.00 91.81 117 HIS A C 1
ATOM 936 O O . HIS A 1 117 ? -12.855 7.721 1.873 1.00 91.81 117 HIS A O 1
ATOM 942 N N . GLU A 1 118 ? -12.603 6.754 -0.131 1.00 91.75 118 GLU A N 1
ATOM 943 C CA . GLU A 1 118 ? -13.820 5.953 -0.024 1.00 91.75 118 GLU A CA 1
ATOM 944 C C . GLU A 1 118 ? -13.739 4.938 1.119 1.00 91.75 118 GLU A C 1
ATOM 946 O O . GLU A 1 118 ? -14.662 4.877 1.930 1.00 91.75 118 GLU A O 1
ATOM 951 N N . ILE A 1 119 ? -12.628 4.198 1.239 1.00 88.12 119 ILE A N 1
ATOM 952 C CA . ILE A 1 119 ? -12.439 3.221 2.321 1.00 88.12 119 ILE A CA 1
ATOM 953 C C . ILE A 1 119 ? -12.572 3.906 3.680 1.00 88.12 119 ILE A C 1
ATOM 955 O O . ILE A 1 119 ? -13.308 3.424 4.542 1.00 88.12 119 ILE A O 1
ATOM 959 N N . VAL A 1 120 ? -11.891 5.037 3.859 1.00 87.69 120 VAL A N 1
ATOM 960 C CA . VAL A 1 120 ? -11.921 5.810 5.103 1.00 87.69 120 VAL A CA 1
ATOM 961 C C . VAL A 1 120 ? -13.328 6.336 5.404 1.00 87.69 120 VAL A C 1
ATOM 963 O O . VAL A 1 120 ? -13.781 6.259 6.545 1.00 87.69 120 VAL A O 1
ATOM 966 N N . ARG A 1 121 ? -14.044 6.839 4.391 1.00 91.06 121 ARG A N 1
ATOM 967 C CA . ARG A 1 121 ? -15.397 7.390 4.545 1.00 91.06 121 ARG A CA 1
ATOM 968 C C . ARG A 1 121 ? -16.428 6.318 4.893 1.00 91.06 121 ARG A C 1
ATOM 970 O O . ARG A 1 121 ? -17.278 6.554 5.745 1.00 91.06 121 ARG A O 1
ATOM 977 N N . GLU A 1 122 ? -16.374 5.167 4.227 1.00 87.19 122 GLU A N 1
ATOM 978 C CA . GLU A 1 122 ? -17.342 4.075 4.406 1.00 87.19 122 GLU A CA 1
ATOM 979 C C . GLU A 1 122 ? -17.097 3.243 5.665 1.00 87.19 122 GLU A C 1
ATOM 981 O O . GLU A 1 122 ? -17.996 2.552 6.142 1.00 87.19 122 GLU A O 1
ATOM 986 N N . ASN A 1 123 ? -15.881 3.274 6.204 1.00 81.00 123 ASN A N 1
ATOM 987 C CA . ASN A 1 123 ? -15.510 2.504 7.382 1.00 81.00 123 ASN A CA 1
ATOM 988 C C . ASN A 1 123 ? -15.146 3.478 8.492 1.00 81.00 123 ASN A C 1
ATOM 990 O O . ASN A 1 123 ? -13.981 3.695 8.785 1.00 81.00 123 ASN A O 1
ATOM 994 N N . GLN A 1 124 ? -16.147 4.084 9.116 1.00 78.00 124 GLN A N 1
ATOM 995 C CA . GLN A 1 124 ? -15.914 4.915 10.292 1.00 78.00 124 GLN A CA 1
ATOM 996 C C . GLN A 1 124 ? -15.653 4.038 11.525 1.00 78.00 124 GLN A C 1
ATOM 998 O O . GLN A 1 124 ? -16.124 2.905 11.610 1.00 78.00 124 GLN A O 1
ATOM 1003 N N . GLY A 1 125 ? -14.889 4.561 12.486 1.00 79.00 125 GLY A N 1
ATOM 1004 C CA . GLY A 1 125 ? -14.647 3.881 13.764 1.00 79.00 125 GLY A CA 1
ATOM 1005 C C . GLY A 1 125 ? -13.465 2.908 13.796 1.00 79.00 125 GLY A C 1
ATOM 1006 O O . GLY A 1 125 ? -13.282 2.246 14.812 1.00 79.00 125 GLY A O 1
ATOM 1007 N N . PHE A 1 126 ? -12.625 2.837 12.753 1.00 80.06 126 PHE A N 1
ATOM 1008 C CA . PHE A 1 126 ? -11.356 2.114 12.880 1.00 80.06 126 PHE A CA 1
ATOM 1009 C C . PHE A 1 126 ? -10.405 2.805 13.863 1.00 80.06 126 PHE A C 1
ATOM 1011 O O . PHE A 1 126 ? -10.341 4.041 13.960 1.00 80.06 126 PHE A O 1
ATOM 1018 N N . THR A 1 127 ? -9.655 1.981 14.586 1.00 73.81 127 THR A N 1
ATOM 1019 C CA . THR A 1 127 ? -8.603 2.383 15.525 1.00 73.81 127 THR A CA 1
ATOM 1020 C C . THR A 1 127 ? -7.271 2.565 14.804 1.00 73.81 127 THR A C 1
ATOM 1022 O O . THR A 1 127 ? -6.615 3.585 14.997 1.00 73.81 127 THR A O 1
ATOM 1025 N N . ILE A 1 128 ? -6.928 1.634 13.912 1.00 79.19 128 ILE A N 1
ATOM 1026 C CA . ILE A 1 128 ? -5.708 1.615 13.099 1.00 79.19 128 ILE A CA 1
ATOM 1027 C C . ILE A 1 128 ? -6.064 1.421 11.625 1.00 79.19 128 ILE A C 1
ATOM 1029 O O . ILE A 1 128 ? -7.050 0.762 11.304 1.00 79.19 128 ILE A O 1
ATOM 1033 N N . LEU A 1 129 ? -5.263 2.024 10.743 1.00 80.69 129 LEU A N 1
ATOM 1034 C CA . LEU A 1 129 ? -5.334 1.867 9.297 1.00 80.69 129 LEU A CA 1
ATOM 1035 C C . LEU A 1 129 ? -3.971 1.484 8.728 1.00 80.69 129 LEU A C 1
ATOM 1037 O O . LEU A 1 129 ? -3.145 2.342 8.427 1.00 80.69 129 LEU A O 1
ATOM 1041 N N . GLU A 1 130 ? -3.717 0.197 8.558 1.00 82.38 130 GLU A N 1
ATOM 1042 C CA . GLU A 1 130 ? -2.455 -0.235 7.954 1.00 82.38 130 GLU A CA 1
ATOM 1043 C C . GLU A 1 130 ? -2.535 -0.148 6.427 1.00 82.38 130 GLU A C 1
ATOM 1045 O O . GLU A 1 130 ? -3.551 -0.515 5.855 1.00 82.38 130 GLU A O 1
ATOM 1050 N N . ILE A 1 131 ? -1.490 0.336 5.761 1.00 82.75 131 ILE A N 1
ATOM 1051 C CA . ILE A 1 131 ? -1.373 0.415 4.305 1.00 82.75 131 ILE A CA 1
ATOM 1052 C C . ILE A 1 131 ? -0.113 -0.336 3.897 1.00 82.75 131 ILE A C 1
ATOM 1054 O O . ILE A 1 131 ? 0.997 0.136 4.130 1.00 82.75 131 ILE A O 1
ATOM 1058 N N . TYR A 1 132 ? -0.293 -1.491 3.264 1.00 81.50 132 TYR A N 1
ATOM 1059 C CA . TYR A 1 132 ? 0.806 -2.304 2.744 1.00 81.50 132 TYR A CA 1
ATOM 1060 C C . TYR A 1 132 ? 1.038 -2.009 1.266 1.00 81.50 132 TYR A C 1
ATOM 1062 O O . TYR A 1 132 ? 0.276 -2.496 0.432 1.00 81.50 132 TYR A O 1
ATOM 1070 N N . ASN A 1 133 ? 2.078 -1.241 0.933 1.00 83.00 133 ASN A N 1
ATOM 1071 C CA . ASN A 1 133 ? 2.521 -1.062 -0.446 1.00 83.00 133 ASN A CA 1
ATOM 1072 C C . ASN A 1 133 ? 3.472 -2.198 -0.842 1.00 83.00 133 ASN A C 1
ATOM 1074 O O . ASN A 1 133 ? 4.677 -2.141 -0.602 1.00 83.00 133 ASN A O 1
ATOM 1078 N N . LEU A 1 134 ? 2.896 -3.245 -1.435 1.00 79.19 134 LEU A N 1
ATOM 1079 C CA . LEU A 1 134 ? 3.625 -4.418 -1.939 1.00 79.19 134 LEU A CA 1
ATOM 1080 C C . LEU A 1 134 ? 3.766 -4.408 -3.467 1.00 79.19 134 LEU A C 1
ATOM 1082 O O . LEU A 1 134 ? 4.079 -5.428 -4.078 1.00 79.19 134 LEU A O 1
ATOM 1086 N N . ALA A 1 135 ? 3.439 -3.284 -4.090 1.00 76.88 135 ALA A N 1
ATOM 1087 C CA . ALA A 1 135 ? 3.360 -3.142 -5.526 1.00 76.88 135 ALA A CA 1
ATOM 1088 C C . ALA A 1 135 ? 4.667 -2.594 -6.090 1.00 76.88 135 ALA A C 1
ATOM 1090 O O . ALA A 1 135 ? 5.101 -1.519 -5.686 1.00 76.88 135 ALA A O 1
ATOM 1091 N N . ALA A 1 136 ? 5.273 -3.327 -7.025 1.00 81.12 136 ALA A N 1
ATOM 1092 C CA . ALA A 1 136 ? 6.532 -2.928 -7.642 1.00 81.12 136 ALA A CA 1
ATOM 1093 C C . ALA A 1 136 ? 6.760 -3.621 -8.988 1.00 81.12 136 ALA A C 1
ATOM 1095 O O . ALA A 1 136 ? 6.403 -4.783 -9.174 1.00 81.12 136 ALA A O 1
ATOM 1096 N N . GLN A 1 137 ? 7.460 -2.979 -9.912 1.00 83.69 137 GLN A N 1
ATOM 1097 C CA . GLN A 1 137 ? 8.227 -3.703 -10.913 1.00 83.69 137 GLN A CA 1
ATOM 1098 C C . GLN A 1 137 ? 9.368 -4.426 -10.175 1.00 83.69 137 GLN A C 1
ATOM 1100 O O . GLN A 1 137 ? 10.426 -3.877 -9.897 1.00 83.69 137 GLN A O 1
ATOM 1105 N N . SER A 1 138 ? 9.144 -5.695 -9.836 1.00 76.88 138 SER A N 1
ATOM 1106 C CA . SER A 1 138 ? 10.081 -6.463 -9.005 1.00 76.88 138 SER A CA 1
ATOM 1107 C C . SER A 1 138 ? 11.091 -7.306 -9.790 1.00 76.88 138 SER A C 1
ATOM 1109 O O . SER A 1 138 ? 11.935 -7.978 -9.194 1.00 76.88 138 SER A O 1
ATOM 1111 N N . HIS A 1 139 ? 11.034 -7.302 -11.126 1.00 77.25 139 HIS A N 1
ATOM 1112 C CA . HIS A 1 139 ? 11.948 -8.091 -11.944 1.00 77.25 139 HIS A CA 1
ATOM 1113 C C . HIS A 1 139 ? 13.173 -7.264 -12.335 1.00 77.25 139 HIS A C 1
ATOM 1115 O O . HIS A 1 139 ? 13.182 -6.587 -13.363 1.00 77.25 139 HIS A O 1
ATOM 1121 N N . VAL A 1 140 ? 14.264 -7.458 -11.588 1.00 79.88 140 VAL A N 1
ATOM 1122 C CA . VAL A 1 140 ? 15.531 -6.718 -11.739 1.00 79.88 140 VAL A CA 1
ATOM 1123 C C . VAL A 1 140 ? 16.023 -6.645 -13.185 1.00 79.88 140 VAL A C 1
ATOM 1125 O O . VAL A 1 140 ? 16.331 -5.567 -13.655 1.00 79.88 140 VAL A O 1
ATOM 1128 N N . LYS A 1 141 ? 16.074 -7.753 -13.939 1.00 80.50 141 LYS A N 1
ATOM 1129 C CA . LYS A 1 141 ? 16.515 -7.682 -15.348 1.00 80.50 141 LYS A CA 1
ATOM 1130 C C . LYS A 1 141 ? 15.626 -6.766 -16.202 1.00 80.50 141 LYS A C 1
ATOM 1132 O O . LYS A 1 141 ? 16.135 -5.915 -16.918 1.00 80.50 141 LYS A O 1
ATOM 1137 N N . ILE A 1 142 ? 14.308 -6.931 -16.095 1.00 77.25 142 ILE A N 1
ATOM 1138 C CA . ILE A 1 142 ? 13.329 -6.169 -16.873 1.00 77.25 142 ILE A CA 1
ATOM 1139 C C . ILE A 1 142 ? 13.359 -4.689 -16.462 1.00 77.25 142 ILE A C 1
ATOM 1141 O O . ILE A 1 142 ? 13.066 -3.833 -17.286 1.00 77.25 142 ILE A O 1
ATOM 1145 N N . SER A 1 143 ? 13.751 -4.341 -15.230 1.00 82.81 143 SER A N 1
ATOM 1146 C CA . SER A 1 143 ? 13.794 -2.930 -14.826 1.00 82.81 143 SER A CA 1
ATOM 1147 C C . SER A 1 143 ? 14.830 -2.109 -15.601 1.00 82.81 143 SER A C 1
ATOM 1149 O O . SER A 1 143 ? 14.618 -0.919 -15.812 1.00 82.81 143 SER A O 1
ATOM 1151 N N . PHE A 1 144 ? 15.895 -2.741 -16.105 1.00 86.56 144 PHE A N 1
ATOM 1152 C CA . PHE A 1 144 ? 16.844 -2.098 -17.021 1.00 86.56 144 PHE A CA 1
ATOM 1153 C C . PHE A 1 144 ? 16.291 -1.932 -18.441 1.00 86.56 144 PHE A C 1
ATOM 1155 O O . PHE A 1 144 ? 16.738 -1.049 -19.165 1.00 86.56 144 PHE A O 1
ATOM 1162 N N . GLU A 1 145 ? 15.327 -2.762 -18.841 1.00 91.44 145 GLU A N 1
ATOM 1163 C CA . GLU A 1 145 ? 14.668 -2.678 -20.150 1.00 91.44 145 GLU A CA 1
ATOM 1164 C C . GLU A 1 145 ? 13.562 -1.607 -20.154 1.00 91.44 145 GLU A C 1
ATOM 1166 O O . GLU A 1 145 ? 13.343 -0.948 -21.167 1.00 91.44 145 GLU A O 1
ATOM 1171 N N . ILE A 1 146 ? 12.889 -1.400 -19.014 1.00 90.56 146 ILE A N 1
ATOM 1172 C CA . ILE A 1 146 ? 11.819 -0.403 -18.831 1.00 90.56 146 ILE A CA 1
ATOM 1173 C C . ILE A 1 146 ? 12.071 0.496 -17.600 1.00 90.56 146 ILE A C 1
ATOM 1175 O O . ILE A 1 146 ? 11.295 0.481 -16.633 1.00 90.56 146 ILE A O 1
ATOM 1179 N N . PRO A 1 147 ? 13.155 1.296 -17.605 1.00 88.88 147 PRO A N 1
ATOM 1180 C CA . PRO A 1 147 ? 13.588 2.059 -16.434 1.00 88.88 147 PRO A CA 1
ATOM 1181 C C . PRO A 1 147 ? 12.606 3.163 -16.035 1.00 88.88 147 PRO A C 1
ATOM 1183 O O . PRO A 1 147 ? 12.357 3.346 -14.846 1.00 88.88 147 PRO A O 1
ATOM 1186 N N . GLU A 1 148 ? 11.996 3.856 -16.999 1.00 93.44 148 GLU A N 1
ATOM 1187 C CA . GLU A 1 148 ? 11.016 4.918 -16.722 1.00 93.44 148 GLU A CA 1
ATOM 1188 C C . GLU A 1 148 ? 9.771 4.370 -16.024 1.00 93.44 148 GLU A C 1
ATOM 1190 O O . GLU A 1 148 ? 9.336 4.909 -15.011 1.00 93.44 148 GLU A O 1
ATOM 1195 N N . TYR A 1 149 ? 9.247 3.244 -16.514 1.00 89.94 149 TYR A N 1
ATOM 1196 C CA . TYR A 1 149 ? 8.112 2.575 -15.887 1.00 89.94 149 TYR A CA 1
ATOM 1197 C C . TYR A 1 149 ? 8.454 2.084 -14.477 1.00 89.94 149 TYR A C 1
ATOM 1199 O O . TYR A 1 149 ? 7.675 2.268 -13.547 1.00 89.94 149 TYR A O 1
ATOM 1207 N N . THR A 1 150 ? 9.637 1.490 -14.302 1.00 87.06 150 THR A N 1
ATOM 1208 C CA . THR A 1 150 ? 10.105 1.045 -12.981 1.00 87.06 150 THR A CA 1
ATOM 1209 C C . THR A 1 150 ? 10.190 2.228 -12.014 1.00 87.06 150 THR A C 1
ATOM 1211 O O . THR A 1 150 ? 9.702 2.140 -10.892 1.00 87.06 150 THR A O 1
ATOM 1214 N N . ALA A 1 151 ? 10.757 3.359 -12.442 1.00 89.56 151 ALA A N 1
ATOM 1215 C CA . ALA A 1 151 ? 10.852 4.559 -11.615 1.00 89.56 151 ALA A CA 1
ATOM 1216 C C . ALA A 1 151 ? 9.472 5.154 -11.281 1.00 89.56 151 ALA A C 1
ATOM 1218 O O . ALA A 1 151 ? 9.246 5.575 -10.143 1.00 89.56 151 ALA A O 1
ATOM 1219 N N . ASP A 1 152 ? 8.548 5.166 -12.246 1.00 90.44 152 ASP A N 1
ATOM 1220 C CA . ASP A 1 152 ? 7.188 5.669 -12.055 1.00 90.44 152 ASP A CA 1
ATOM 1221 C C . ASP A 1 152 ? 6.387 4.818 -11.061 1.00 90.44 152 ASP A C 1
ATOM 1223 O O . ASP A 1 152 ? 5.680 5.361 -10.216 1.00 90.44 152 ASP A O 1
ATOM 1227 N N . ILE A 1 153 ? 6.522 3.492 -11.104 1.00 87.88 153 ILE A N 1
ATOM 1228 C CA . ILE A 1 153 ? 5.798 2.595 -10.195 1.00 87.88 153 ILE A CA 1
ATOM 1229 C C . ILE A 1 153 ? 6.470 2.523 -8.820 1.00 87.88 153 ILE A C 1
ATOM 1231 O O . ILE A 1 153 ? 5.831 2.828 -7.814 1.00 87.88 153 ILE A O 1
ATOM 1235 N N . ASP A 1 154 ? 7.751 2.168 -8.758 1.00 87.00 154 ASP A N 1
ATOM 1236 C CA . ASP A 1 154 ? 8.421 1.843 -7.491 1.00 87.00 154 ASP A CA 1
ATOM 1237 C C . ASP A 1 154 ? 8.814 3.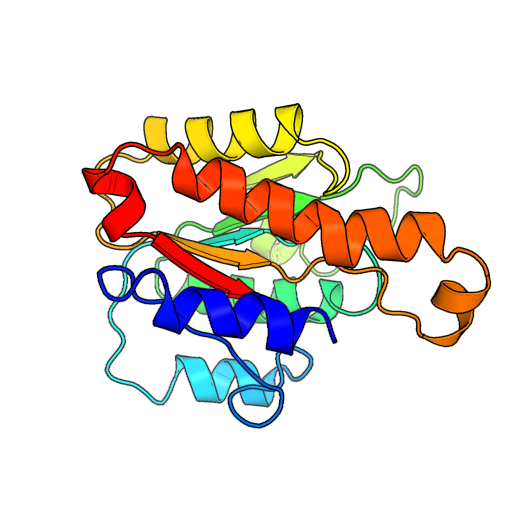107 -6.717 1.00 87.00 154 ASP A C 1
ATOM 1239 O O . ASP A 1 154 ? 8.796 3.142 -5.483 1.00 87.00 154 ASP A O 1
ATOM 1243 N N . GLY A 1 155 ? 9.168 4.165 -7.450 1.00 87.75 155 GLY A N 1
ATOM 1244 C CA . GLY A 1 155 ? 9.522 5.466 -6.897 1.00 87.75 155 GLY A CA 1
ATOM 1245 C C . GLY A 1 155 ? 8.302 6.367 -6.745 1.00 87.75 155 GLY A C 1
ATOM 1246 O O . GLY A 1 155 ? 7.848 6.633 -5.629 1.00 87.75 155 GLY A O 1
ATOM 1247 N N . ILE A 1 156 ? 7.773 6.854 -7.872 1.00 91.88 156 ILE A N 1
ATOM 1248 C CA . ILE A 1 156 ? 6.703 7.863 -7.870 1.00 91.88 156 ILE A CA 1
ATOM 1249 C C . ILE A 1 156 ? 5.390 7.284 -7.330 1.00 91.88 156 ILE A C 1
ATOM 1251 O O . ILE A 1 156 ? 4.702 7.965 -6.576 1.00 91.88 156 ILE A O 1
ATOM 1255 N N . GLY A 1 157 ? 5.064 6.021 -7.611 1.00 90.50 157 GLY A N 1
ATOM 1256 C CA . GLY A 1 157 ? 3.888 5.336 -7.070 1.00 90.50 157 GLY A CA 1
ATOM 1257 C C . GLY A 1 157 ? 3.860 5.322 -5.543 1.00 90.50 157 GLY A C 1
ATOM 1258 O O . GLY A 1 157 ? 2.845 5.661 -4.934 1.00 90.50 157 GLY A O 1
ATOM 1259 N N . THR A 1 158 ? 5.001 5.045 -4.914 1.00 88.44 158 THR A N 1
ATOM 1260 C CA . THR A 1 158 ? 5.143 5.143 -3.456 1.00 88.44 158 THR A CA 1
ATOM 1261 C C . THR A 1 158 ? 4.907 6.573 -2.965 1.00 88.44 158 THR A C 1
ATOM 1263 O O . THR A 1 158 ? 4.171 6.791 -2.001 1.00 88.44 158 THR A O 1
ATOM 1266 N N . MET A 1 159 ? 5.469 7.568 -3.657 1.00 90.56 159 MET A N 1
ATOM 1267 C CA . MET A 1 159 ? 5.255 8.975 -3.311 1.00 90.56 159 MET A CA 1
ATOM 1268 C C . MET A 1 159 ? 3.797 9.414 -3.458 1.00 90.56 159 MET A C 1
ATOM 1270 O O . MET A 1 159 ? 3.314 10.168 -2.616 1.00 90.56 159 MET A O 1
ATOM 1274 N N . ARG A 1 160 ? 3.070 8.910 -4.463 1.00 92.88 160 ARG A N 1
ATOM 1275 C CA . ARG A 1 160 ? 1.628 9.160 -4.623 1.00 92.88 160 ARG A CA 1
ATOM 1276 C C . ARG A 1 160 ? 0.852 8.678 -3.399 1.00 92.88 160 ARG A C 1
ATOM 1278 O O . ARG A 1 160 ? 0.026 9.421 -2.881 1.00 92.88 160 ARG A O 1
ATOM 1285 N N . LEU A 1 161 ? 1.141 7.474 -2.900 1.00 89.25 161 LEU A N 1
ATOM 1286 C CA . LEU A 1 161 ? 0.490 6.940 -1.698 1.00 89.25 161 LEU A CA 1
ATOM 1287 C C . LEU A 1 161 ? 0.791 7.782 -0.456 1.00 89.25 161 LEU A C 1
ATOM 1289 O O . LEU A 1 161 ? -0.125 8.114 0.295 1.00 89.25 161 LEU A O 1
ATOM 1293 N N . LEU A 1 162 ? 2.057 8.152 -0.252 1.00 91.19 162 LEU A N 1
ATOM 1294 C CA . LEU A 1 162 ? 2.463 8.989 0.879 1.00 91.19 162 LEU A CA 1
ATOM 1295 C C . LEU A 1 162 ? 1.801 10.369 0.833 1.00 91.19 162 LEU A C 1
ATOM 1297 O O . LEU A 1 162 ? 1.356 10.867 1.866 1.00 91.19 162 LEU A O 1
ATOM 1301 N N . GLU A 1 163 ? 1.683 10.960 -0.354 1.00 94.38 163 GLU A N 1
ATOM 1302 C CA . GLU A 1 163 ? 0.997 12.236 -0.539 1.00 94.38 163 GLU A CA 1
ATOM 1303 C C . GLU A 1 163 ? -0.498 12.123 -0.226 1.00 94.38 163 GLU A C 1
ATOM 1305 O O . GLU A 1 163 ? -1.030 12.936 0.528 1.00 94.38 163 GLU A O 1
ATOM 1310 N N . ILE A 1 164 ? -1.165 11.069 -0.704 1.00 92.88 164 ILE A N 1
ATOM 1311 C CA . ILE A 1 164 ? -2.571 10.812 -0.369 1.00 92.88 164 ILE A CA 1
ATOM 1312 C C . ILE A 1 164 ? -2.737 10.708 1.152 1.00 92.88 164 ILE A C 1
ATOM 1314 O O . ILE A 1 164 ? -3.575 11.404 1.726 1.00 92.88 164 ILE A O 1
ATOM 1318 N N . ILE A 1 165 ? -1.889 9.924 1.829 1.00 90.69 165 ILE A N 1
ATOM 1319 C CA . ILE A 1 165 ? -1.899 9.793 3.295 1.00 90.69 165 ILE A CA 1
ATOM 1320 C C . ILE A 1 165 ? -1.692 11.153 3.976 1.00 90.69 165 ILE A C 1
ATOM 1322 O O . ILE A 1 165 ? -2.376 11.465 4.953 1.00 90.69 165 ILE A O 1
ATOM 1326 N N . ARG A 1 166 ? -0.778 11.985 3.463 1.00 92.31 166 ARG A N 1
ATOM 1327 C CA . ARG A 1 166 ? -0.500 13.326 3.995 1.00 92.31 166 ARG A CA 1
ATOM 1328 C C . ARG A 1 166 ? -1.739 14.224 3.954 1.00 92.31 166 ARG A C 1
ATOM 1330 O O . ARG A 1 166 ? -1.927 15.008 4.890 1.00 92.31 166 ARG A O 1
ATOM 1337 N N . THR A 1 167 ? -2.562 14.092 2.910 1.00 93.88 167 THR A N 1
ATOM 1338 C CA . THR A 1 167 ? -3.792 14.877 2.694 1.00 93.88 167 THR A CA 1
ATOM 1339 C C . THR A 1 167 ? -5.021 14.380 3.458 1.00 93.88 167 THR A C 1
ATOM 1341 O O . THR A 1 167 ? -6.029 15.082 3.485 1.00 93.88 167 THR A O 1
ATOM 1344 N N . LEU A 1 168 ? -4.956 13.213 4.110 1.00 90.25 168 LEU A N 1
ATOM 1345 C CA . LEU A 1 168 ? -6.042 12.735 4.969 1.00 90.25 168 LEU A CA 1
ATOM 1346 C C . LEU A 1 168 ? -6.239 13.647 6.186 1.00 90.25 168 LEU A C 1
ATOM 1348 O O . LEU A 1 168 ? -5.289 14.258 6.690 1.00 90.25 168 LEU A O 1
ATOM 1352 N N . ASP A 1 169 ? -7.469 13.662 6.707 1.00 92.19 169 ASP A N 1
ATOM 1353 C CA . ASP A 1 169 ? -7.797 14.366 7.946 1.00 92.19 169 ASP A CA 1
ATOM 1354 C C . ASP A 1 169 ? -6.827 13.966 9.069 1.00 92.19 169 ASP A C 1
ATOM 1356 O O . ASP A 1 169 ? -6.560 12.770 9.243 1.00 92.19 169 ASP A O 1
ATOM 1360 N N . PRO A 1 170 ? -6.327 14.908 9.892 1.00 89.44 170 PRO A N 1
ATOM 1361 C CA . PRO A 1 170 ? -5.319 14.610 10.912 1.00 89.44 170 PRO A CA 1
ATOM 1362 C C . PRO A 1 170 ? -5.704 13.465 11.862 1.00 89.44 170 PRO A C 1
ATOM 1364 O O . PRO A 1 170 ? -4.864 12.632 12.200 1.00 89.44 170 PRO A O 1
ATOM 1367 N N . GLY A 1 171 ? -6.982 13.380 12.252 1.00 88.69 171 GLY A N 1
ATOM 1368 C CA . GLY A 1 171 ? -7.489 12.315 13.124 1.00 88.69 171 GLY A CA 1
ATOM 1369 C C . GLY A 1 171 ? -7.477 10.922 12.483 1.00 88.69 171 GLY A C 1
ATOM 1370 O O . GLY A 1 171 ? -7.369 9.924 13.194 1.00 88.69 171 GLY A O 1
ATOM 1371 N N . ILE A 1 172 ? -7.553 10.846 11.153 1.00 87.81 172 ILE A N 1
ATOM 1372 C CA . ILE A 1 172 ? -7.400 9.605 10.386 1.00 87.81 172 ILE A CA 1
ATOM 1373 C C . ILE A 1 172 ? -5.921 9.333 10.132 1.00 87.81 172 ILE A C 1
ATOM 1375 O O . ILE A 1 172 ? -5.451 8.230 10.397 1.00 87.81 172 ILE A O 1
ATOM 1379 N N . ARG A 1 173 ? -5.171 10.341 9.678 1.00 90.38 173 ARG A N 1
ATOM 1380 C CA . ARG A 1 173 ? -3.743 10.234 9.361 1.00 90.38 173 ARG A CA 1
ATOM 1381 C C . ARG A 1 173 ? -2.926 9.676 10.528 1.00 90.38 173 ARG A C 1
ATOM 1383 O O . ARG A 1 173 ? -2.066 8.833 10.311 1.00 90.38 173 ARG A O 1
ATOM 1390 N N . ASN A 1 174 ? -3.230 10.066 11.767 1.00 85.75 174 ASN A N 1
ATOM 1391 C CA . ASN A 1 174 ? -2.532 9.567 12.963 1.00 85.75 174 ASN A CA 1
ATOM 1392 C C . ASN A 1 174 ? -2.755 8.065 13.240 1.00 85.75 174 ASN A C 1
ATOM 1394 O O . ASN A 1 174 ? -1.966 7.431 13.943 1.00 85.75 174 ASN A O 1
ATOM 1398 N N . LYS A 1 175 ? -3.815 7.485 12.672 1.00 84.50 175 LYS A N 1
ATOM 1399 C CA . LYS A 1 175 ? -4.130 6.054 12.756 1.00 84.50 175 LYS A CA 1
ATOM 1400 C C . LYS A 1 175 ? -3.464 5.246 11.646 1.00 84.50 175 LYS A C 1
ATOM 1402 O O . LYS A 1 175 ? -3.495 4.020 11.696 1.00 84.50 175 LYS A O 1
ATOM 1407 N N . VAL A 1 176 ? -2.890 5.913 10.642 1.00 83.88 176 VAL A N 1
ATOM 1408 C CA . VAL A 1 176 ? -2.266 5.241 9.504 1.00 83.88 176 VAL A CA 1
ATOM 1409 C C . VAL A 1 176 ? -0.942 4.612 9.924 1.00 83.88 176 VAL A C 1
ATOM 1411 O O . VAL A 1 176 ? -0.159 5.215 10.659 1.00 83.88 176 VAL A O 1
ATOM 1414 N N . ARG A 1 177 ? -0.686 3.399 9.441 1.00 82.06 177 ARG A N 1
ATOM 1415 C CA . ARG A 1 177 ? 0.617 2.731 9.490 1.00 82.06 177 ARG A CA 1
ATOM 1416 C C . ARG A 1 177 ? 0.986 2.323 8.075 1.00 82.06 177 ARG A C 1
ATOM 1418 O O . ARG A 1 177 ? 0.287 1.524 7.468 1.00 82.06 177 ARG A O 1
ATOM 1425 N N . PHE A 1 178 ? 2.034 2.918 7.519 1.00 82.44 178 PHE A N 1
ATOM 1426 C CA . PHE A 1 178 ? 2.453 2.652 6.144 1.00 82.44 178 PHE A CA 1
ATOM 1427 C C . PHE A 1 178 ? 3.631 1.679 6.121 1.00 82.44 178 PHE A C 1
ATOM 1429 O O . PHE A 1 178 ? 4.645 1.930 6.771 1.00 82.44 178 PHE A O 1
ATOM 1436 N N . TYR A 1 179 ? 3.494 0.605 5.347 1.00 79.38 179 TYR A N 1
ATOM 1437 C CA . TYR A 1 179 ? 4.481 -0.455 5.188 1.00 79.38 179 TYR A CA 1
ATOM 1438 C C . TYR A 1 179 ? 4.897 -0.533 3.719 1.00 79.38 179 TYR A C 1
ATOM 1440 O O . TYR A 1 179 ? 4.070 -0.801 2.849 1.00 79.38 179 TYR A O 1
ATOM 1448 N N . GLN A 1 180 ? 6.183 -0.320 3.453 1.00 78.31 180 GLN A N 1
ATOM 1449 C CA . GLN A 1 180 ? 6.784 -0.426 2.122 1.00 78.31 180 GLN A CA 1
ATOM 1450 C C . GLN A 1 180 ? 7.625 -1.700 2.025 1.00 78.31 180 GLN A C 1
ATOM 1452 O O . GLN A 1 180 ? 8.432 -1.949 2.924 1.00 78.31 180 GLN A O 1
ATOM 1457 N N . ALA A 1 181 ? 7.474 -2.445 0.928 1.00 70.00 181 ALA A N 1
ATOM 1458 C CA . ALA A 1 181 ? 8.344 -3.562 0.547 1.00 70.00 181 ALA A CA 1
ATOM 1459 C C . ALA A 1 181 ? 9.252 -3.205 -0.635 1.00 70.00 181 ALA A C 1
ATOM 1461 O O . ALA A 1 181 ? 8.809 -2.398 -1.485 1.00 70.00 181 ALA A O 1
#

pLDDT: mean 70.46, std 17.7, range [31.19, 94.38]

Secondary structure (DSSP, 8-state):
-HHHHHHTHHHH-TTS------TTT--TT-HHHHHHHHHSS------EE------SSTHHHHHHHHHHHHHTT--EEEEE---S-S-S-TTTTTTGGGEEEEE--TT-HHHHHHHHHHHHHHSTT-S-EEEEE------HHHHHHSHHHHIIIIIIIHHHHHHHHHHS-HHHHTTEEEEE-

Sequence (181 aa):
MVGNAIKAIVYQYPQHEFVFLTRTNCELTSRMSVLTFFSSGDNRFDYIIHLAAKVGGLFMNLDSNAELLLGKGYKVFGIVRRTSLLYSYTRLDHIRPKLKLRYGDLSDSAGLSNYIHEIVRENQGFTILEIYNLAAQSHVKISFEIPEYTADIDGIGTMRLLEIIRTLDPGIRNKVRFYQA

Foldseek 3Di:
DLLVVVVVVCVVCVLADEDEDDCVQAVLLDLVSLCCNVVVDPDDFAEEEEACEDDPRNVVNCLSNLVVCVVSNYQYEYEYADDPDPDDCVRCVVVVVSYHYDYDALLDLVVLLVVVVVVPVVDPDGQAYEYEDSDANPDVVCCVVVVVVRCSRLPVSVVSNVVSLVPDDPVHSRRYYYYYD